Protein AF-A0A6V8Q083-F1 (afdb_monomer_lite)

Secondary structure (DSSP, 8-state):
----SHHHHHHHHHHHHHHHHHS----TT-TTGGG-HHHHHHHHHT---S--TTS------PPPB--SSSEEE-GGG-----HHHHHTTTSEEEES-GGG-EEEEGGG--GGGTT-----HHHHH-SSSSEEE-

Organism: NCBI:txid2754717

InterPro domains:
  IPR017896 4Fe-4S ferredoxin-type, iron-sulphur binding domain [PF12838] (77-130)
  IPR017896 4Fe-4S ferredoxin-type, iron-sulphur binding domain [PS51379] (69-97)
  IPR017896 4Fe-4S ferredoxin-type, iron-sulphur binding domain [PS51379] (107-134)
  IPR017900 4Fe-4S ferredoxin, iron-sulphur binding, conserved site [PS00198] (116-127)

Sequence (134 aa):
VITKSDKVSQLESTSFELMLSDHEIDCHNYPVFKKCQLLKIAAYMKVKVKYPDRFKRVEKNLLVDLSHLRVGYNPNKCIKCGKCVFACRGLLSFVNYGLDTGISTFNHTPLSELGCDACLECSKVCPVGAFFER

Structure (mmCIF, N/CA/C/O backbone):
data_AF-A0A6V8Q083-F1
#
_entry.id   AF-A0A6V8Q083-F1
#
loop_
_atom_site.group_PDB
_atom_site.id
_atom_site.type_symbol
_atom_site.label_atom_id
_atom_site.label_alt_id
_atom_site.l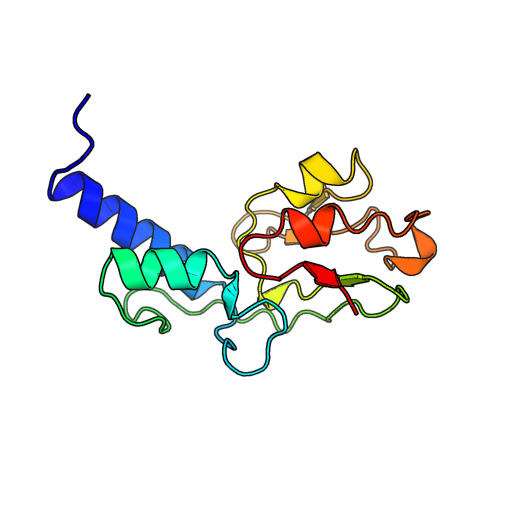abel_comp_id
_atom_site.label_asym_id
_atom_site.label_entity_id
_atom_site.label_seq_id
_atom_site.pdbx_PDB_ins_code
_atom_site.Cartn_x
_atom_site.Cartn_y
_atom_site.Cartn_z
_atom_site.occupancy
_atom_site.B_iso_or_equiv
_atom_site.auth_seq_id
_atom_site.auth_comp_id
_atom_site.auth_asym_id
_atom_site.auth_atom_id
_atom_site.pdbx_PDB_model_num
ATOM 1 N N . VAL A 1 1 ? -25.773 -14.728 9.511 1.00 86.50 1 VAL A N 1
ATOM 2 C CA . VAL A 1 1 ? -24.452 -14.054 9.464 1.00 86.50 1 VAL A CA 1
ATOM 3 C C . VAL A 1 1 ? -24.579 -12.725 10.193 1.00 86.50 1 VAL A C 1
ATOM 5 O O . VAL A 1 1 ? -25.453 -11.954 9.825 1.00 86.50 1 VAL A O 1
ATOM 8 N N . ILE A 1 2 ? -23.787 -12.480 11.243 1.00 91.38 2 ILE A N 1
ATOM 9 C CA . ILE A 1 2 ? -23.794 -11.206 11.987 1.00 91.38 2 ILE A CA 1
ATOM 10 C C . ILE A 1 2 ? -22.595 -10.386 11.516 1.00 91.38 2 ILE A C 1
ATOM 12 O O . ILE A 1 2 ? -21.460 -10.820 11.674 1.00 91.38 2 ILE A O 1
ATOM 16 N N . THR A 1 3 ? -22.848 -9.212 10.940 1.00 89.81 3 THR A N 1
ATOM 17 C CA . THR A 1 3 ? -21.809 -8.312 10.403 1.00 89.81 3 THR A CA 1
ATOM 18 C C . THR A 1 3 ? -21.653 -7.025 11.213 1.00 89.81 3 THR A C 1
ATOM 20 O O . THR A 1 3 ? -20.764 -6.231 10.932 1.00 89.81 3 THR A O 1
ATOM 23 N N . LYS A 1 4 ? -22.506 -6.809 12.223 1.00 91.69 4 LYS A N 1
ATOM 24 C CA . LYS A 1 4 ? -22.467 -5.653 13.125 1.00 91.69 4 LYS A CA 1
ATOM 25 C C . LYS A 1 4 ? -22.649 -6.127 14.564 1.00 91.69 4 LYS A C 1
ATOM 27 O O . LYS A 1 4 ? -23.723 -6.592 14.930 1.00 91.69 4 LYS A O 1
ATOM 32 N N . SER A 1 5 ? -21.581 -6.064 15.349 1.00 95.88 5 SER A N 1
ATOM 33 C CA . SER A 1 5 ? -21.571 -6.285 16.799 1.00 95.88 5 SER A CA 1
ATOM 34 C C . SER A 1 5 ? -20.300 -5.674 17.385 1.00 95.88 5 SER A C 1
ATOM 36 O O . SER A 1 5 ? -19.329 -5.487 16.650 1.00 95.88 5 SER A O 1
ATOM 38 N N . ASP A 1 6 ? -20.264 -5.432 18.695 1.00 95.19 6 ASP A N 1
ATOM 39 C CA . ASP A 1 6 ? -19.091 -4.843 19.359 1.00 95.19 6 ASP A CA 1
ATOM 40 C C . ASP A 1 6 ? -17.815 -5.662 19.126 1.00 95.19 6 ASP A C 1
ATOM 42 O O . ASP A 1 6 ? -16.745 -5.111 18.874 1.00 95.19 6 ASP A O 1
ATOM 46 N N . LYS A 1 7 ? -17.942 -6.996 19.105 1.00 94.94 7 LYS A N 1
ATOM 47 C CA . LYS A 1 7 ? -16.832 -7.906 18.790 1.00 94.94 7 LYS A CA 1
ATOM 48 C C . LYS A 1 7 ? -16.297 -7.685 17.374 1.00 94.94 7 LYS A C 1
ATOM 50 O O . LYS A 1 7 ? -15.085 -7.661 17.181 1.00 94.94 7 LYS A O 1
ATOM 55 N N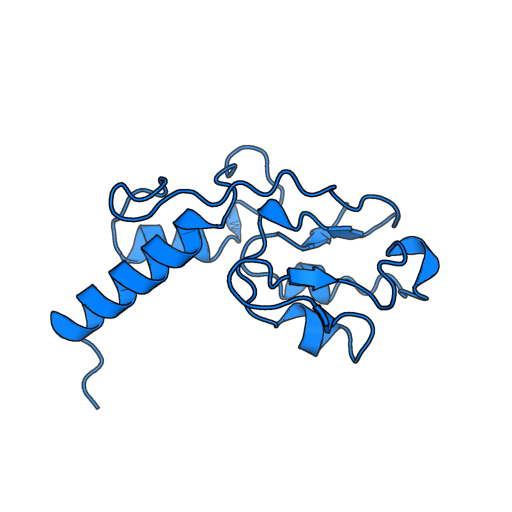 . VAL A 1 8 ? -17.182 -7.513 16.388 1.00 94.94 8 VAL A N 1
ATOM 56 C CA . VAL A 1 8 ? -16.782 -7.254 14.994 1.00 94.94 8 VAL A CA 1
ATOM 57 C C . VAL A 1 8 ? -16.083 -5.901 14.892 1.00 94.94 8 VAL A C 1
ATOM 59 O O . VAL A 1 8 ? -14.984 -5.827 14.352 1.00 94.94 8 VAL A O 1
ATOM 62 N N . SER A 1 9 ? -16.646 -4.854 15.495 1.00 93.25 9 SER A N 1
ATOM 63 C CA . SER A 1 9 ? -16.042 -3.518 15.473 1.00 93.25 9 SER A CA 1
ATOM 64 C C . SER A 1 9 ? -14.680 -3.467 16.176 1.00 93.25 9 SER A C 1
ATOM 66 O O . SER A 1 9 ? -13.777 -2.756 15.727 1.00 93.25 9 SER A O 1
ATOM 68 N N . GLN A 1 10 ? -14.482 -4.249 17.241 1.00 93.00 10 GLN A N 1
ATOM 69 C CA . GLN A 1 10 ? -13.188 -4.361 17.916 1.00 93.00 10 GLN A CA 1
ATOM 70 C C . GLN A 1 10 ? -12.134 -5.069 17.050 1.00 93.00 10 GLN A C 1
ATOM 72 O O . GLN A 1 10 ? -10.970 -4.653 17.030 1.00 93.00 10 GLN A O 1
ATOM 77 N N . LEU A 1 11 ? -12.529 -6.110 16.309 1.00 94.81 11 LEU A N 1
ATOM 78 C CA . LEU A 1 11 ? -11.657 -6.805 15.357 1.00 94.81 11 LEU A CA 1
ATOM 79 C C . LEU A 1 11 ? -11.261 -5.898 14.185 1.00 94.81 11 LEU A C 1
ATOM 81 O O . LEU A 1 11 ? -10.082 -5.840 13.829 1.00 94.81 11 LEU A O 1
ATOM 85 N N . GLU A 1 12 ? -12.219 -5.155 13.626 1.00 94.38 12 GLU A N 1
ATOM 86 C CA . GLU A 1 12 ? -11.973 -4.173 12.562 1.00 94.38 12 GLU A CA 1
ATOM 87 C C . GLU A 1 12 ? -11.004 -3.085 13.033 1.00 94.38 12 GLU A C 1
ATOM 89 O O . GLU A 1 12 ? -10.011 -2.806 12.361 1.00 94.38 12 GLU A O 1
ATOM 94 N N . SER A 1 13 ? -11.238 -2.532 14.228 1.00 93.19 13 SER A N 1
ATOM 95 C CA . SER A 1 13 ? -10.386 -1.489 14.812 1.00 93.19 13 SER A CA 1
ATOM 96 C C . SER A 1 13 ? -8.969 -1.984 15.063 1.00 93.19 13 SER A C 1
ATOM 98 O O . SER A 1 13 ? -8.009 -1.318 14.691 1.00 93.19 13 SER A O 1
ATOM 100 N N . THR A 1 14 ? -8.821 -3.187 15.619 1.00 94.75 14 THR A N 1
ATOM 101 C CA . THR A 1 14 ? -7.499 -3.777 15.873 1.00 94.75 14 THR A CA 1
ATOM 102 C C . THR A 1 14 ? -6.750 -4.045 14.566 1.00 94.75 14 THR A C 1
ATOM 104 O O . THR A 1 14 ? -5.561 -3.755 14.464 1.00 94.75 14 THR A O 1
ATOM 107 N N . SER A 1 15 ? -7.443 -4.543 13.538 1.00 94.38 15 SER A N 1
ATOM 108 C CA . SER A 1 15 ? -6.849 -4.769 12.214 1.00 94.38 15 SER A CA 1
ATOM 109 C C . SER A 1 15 ? -6.393 -3.460 11.569 1.00 94.38 15 SER A C 1
ATOM 111 O O . SER A 1 15 ? -5.304 -3.391 11.002 1.00 94.38 15 SER A O 1
ATOM 113 N N . PHE A 1 16 ? -7.203 -2.407 11.688 1.00 94.81 16 PHE A N 1
ATOM 114 C CA . PHE A 1 16 ? -6.883 -1.079 11.179 1.00 94.81 16 PHE A CA 1
ATOM 115 C C . PHE A 1 16 ? -5.676 -0.459 11.898 1.00 94.81 16 PHE A C 1
ATOM 117 O O . PHE A 1 16 ? -4.768 0.054 11.247 1.00 94.81 16 PHE A O 1
ATOM 124 N N . GLU A 1 17 ? -5.614 -0.565 13.227 1.00 94.31 17 GLU A N 1
ATOM 125 C CA . GLU A 1 17 ? -4.462 -0.120 14.018 1.00 94.31 17 GLU A CA 1
ATOM 126 C C . GLU A 1 17 ? -3.177 -0.857 13.611 1.00 94.31 17 GLU A C 1
ATOM 128 O O . GLU A 1 17 ? -2.149 -0.219 13.387 1.00 94.31 17 GLU A O 1
ATOM 133 N N . LEU A 1 18 ? -3.230 -2.181 13.433 1.00 92.88 18 LEU A N 1
ATOM 134 C CA . LEU A 1 18 ? -2.078 -2.961 12.971 1.00 92.88 18 LEU A CA 1
ATOM 135 C C . LEU A 1 18 ? -1.584 -2.495 11.594 1.00 92.88 18 LEU A C 1
ATOM 137 O O . LEU A 1 18 ? -0.380 -2.322 11.411 1.00 92.88 18 LEU A O 1
ATOM 141 N N . MET A 1 19 ? -2.491 -2.217 10.651 1.00 93.06 19 MET A N 1
ATOM 142 C CA . MET A 1 19 ? -2.113 -1.651 9.349 1.00 93.06 19 MET A CA 1
ATOM 143 C C . MET A 1 19 ? -1.408 -0.299 9.501 1.00 93.06 19 MET A C 1
ATOM 145 O O . MET A 1 19 ? -0.393 -0.070 8.850 1.00 93.06 19 MET A O 1
ATOM 149 N N . LEU A 1 20 ? -1.904 0.583 10.375 1.00 92.75 20 LEU A N 1
ATOM 150 C CA . LEU A 1 20 ? -1.291 1.892 10.622 1.00 92.75 20 LEU A CA 1
ATOM 151 C C . LEU A 1 20 ? 0.049 1.815 11.359 1.00 92.75 20 LEU A C 1
ATOM 153 O O . LEU A 1 20 ? 0.844 2.740 11.245 1.00 92.75 20 LEU A O 1
ATOM 157 N N . SER A 1 21 ? 0.323 0.737 12.095 1.00 93.00 21 SER A N 1
ATOM 158 C CA . SER A 1 21 ? 1.605 0.570 12.793 1.00 93.00 21 SER A CA 1
ATOM 159 C C . SER A 1 21 ? 2.794 0.339 11.845 1.00 93.00 21 SER A C 1
ATOM 161 O O . SER A 1 21 ? 3.918 0.704 12.186 1.00 93.00 21 SER A O 1
ATOM 163 N N . ASP A 1 22 ? 2.538 -0.219 10.656 1.00 91.50 22 ASP A N 1
ATOM 164 C CA . ASP A 1 22 ? 3.540 -0.543 9.623 1.00 91.50 22 ASP A CA 1
ATOM 165 C C . ASP A 1 22 ? 3.463 0.390 8.395 1.00 91.50 22 ASP A C 1
ATOM 167 O O . ASP A 1 22 ? 4.365 0.400 7.564 1.00 91.50 22 ASP A O 1
ATOM 171 N N .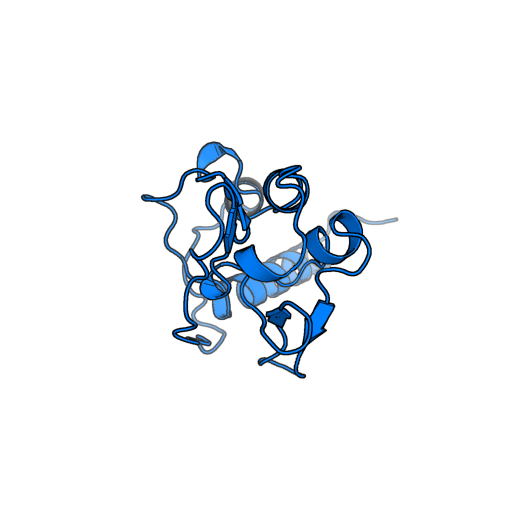 HIS A 1 23 ? 2.385 1.171 8.257 1.00 91.69 23 HIS A N 1
ATOM 172 C CA . HIS A 1 23 ? 2.149 2.066 7.122 1.00 91.69 23 HIS A CA 1
ATOM 173 C C . HIS A 1 23 ? 2.650 3.485 7.404 1.00 91.69 23 HIS A C 1
ATOM 175 O O . HIS A 1 23 ? 2.250 4.113 8.381 1.00 91.69 23 HIS A O 1
ATOM 181 N N . GLU A 1 24 ? 3.456 4.039 6.501 1.00 91.12 24 GLU A N 1
ATOM 182 C CA . GLU A 1 24 ? 3.875 5.437 6.556 1.00 91.12 24 GLU A CA 1
ATOM 183 C C . GLU A 1 24 ? 2.688 6.389 6.340 1.00 91.12 24 GLU A C 1
ATOM 185 O O . GLU A 1 24 ? 2.143 6.527 5.241 1.00 91.12 24 GLU A O 1
ATOM 190 N N . ILE A 1 25 ? 2.312 7.099 7.404 1.00 88.56 25 ILE A N 1
ATOM 191 C CA . ILE A 1 25 ? 1.229 8.084 7.393 1.00 88.56 25 ILE A CA 1
ATOM 192 C C . ILE A 1 25 ? 1.750 9.422 6.853 1.00 88.56 25 ILE A C 1
ATOM 194 O O . ILE A 1 25 ? 2.049 10.347 7.602 1.00 88.56 25 ILE A O 1
ATOM 198 N N . ASP A 1 26 ? 1.821 9.530 5.529 1.00 83.81 26 ASP A N 1
ATOM 199 C CA . ASP A 1 26 ? 1.990 10.798 4.813 1.00 83.81 26 ASP A CA 1
ATOM 200 C C . ASP A 1 26 ? 0.898 10.922 3.742 1.00 83.81 26 ASP A C 1
ATOM 202 O O . ASP A 1 26 ? 1.030 10.468 2.601 1.00 83.81 26 ASP A O 1
ATOM 206 N N . CYS A 1 27 ? -0.254 11.453 4.149 1.00 75.19 27 CYS A N 1
ATOM 207 C CA . CYS A 1 27 ? -1.436 11.516 3.293 1.00 75.19 27 CYS A CA 1
ATOM 208 C C . CYS A 1 27 ? -1.514 12.808 2.463 1.00 75.19 27 CYS A C 1
ATOM 210 O O . CYS A 1 27 ? -2.096 12.787 1.383 1.00 75.19 27 CYS A O 1
ATOM 212 N N . HIS A 1 28 ? -0.947 13.921 2.939 1.00 67.50 28 HIS A N 1
ATOM 213 C CA . HIS A 1 28 ? -1.193 15.250 2.359 1.00 67.50 28 HIS A CA 1
ATOM 214 C C . HIS A 1 28 ? -0.480 15.481 1.021 1.00 67.50 28 HIS A C 1
ATOM 216 O O . HIS A 1 28 ? -0.997 16.212 0.182 1.00 67.50 28 HIS A O 1
ATOM 222 N N . ASN A 1 29 ? 0.653 14.820 0.783 1.00 64.56 29 ASN A N 1
ATOM 223 C CA . ASN A 1 29 ? 1.494 15.070 -0.391 1.00 64.56 29 ASN A CA 1
ATOM 224 C C . ASN A 1 29 ? 1.303 14.050 -1.521 1.00 64.56 29 ASN A C 1
ATOM 226 O O . ASN A 1 29 ? 2.166 13.926 -2.389 1.00 64.56 29 ASN A O 1
ATOM 230 N N . TYR A 1 30 ? 0.213 13.270 -1.505 1.00 66.56 30 TYR A N 1
ATOM 231 C CA . TYR A 1 30 ? 0.153 12.051 -2.307 1.00 66.56 30 TYR A CA 1
ATOM 232 C C . TYR A 1 30 ? -0.886 12.061 -3.441 1.00 66.56 30 TYR A C 1
ATOM 234 O O . TYR A 1 30 ? -2.057 12.365 -3.185 1.00 66.56 30 TYR A O 1
ATOM 242 N N . PRO A 1 31 ? -0.524 11.616 -4.669 1.00 63.34 31 PRO A N 1
ATOM 243 C CA . PRO A 1 31 ? -1.428 11.601 -5.829 1.00 63.34 31 PRO A CA 1
ATOM 244 C C . PRO A 1 31 ? -2.742 10.845 -5.583 1.00 63.34 31 PRO A C 1
ATOM 246 O O . PRO A 1 31 ? -3.782 11.142 -6.170 1.00 63.34 31 PRO A O 1
ATOM 249 N N . VAL A 1 32 ? -2.705 9.860 -4.681 1.00 69.31 32 VAL A N 1
ATOM 250 C CA . VAL A 1 32 ? -3.809 8.928 -4.414 1.00 69.31 32 VAL A CA 1
ATOM 251 C C . VAL A 1 32 ? -4.667 9.359 -3.214 1.00 69.31 32 VAL A C 1
ATOM 253 O O . VAL A 1 32 ? -5.598 8.643 -2.853 1.00 69.31 32 VAL A O 1
ATOM 256 N N . PHE A 1 33 ? -4.441 10.540 -2.617 1.00 74.00 33 PHE A N 1
ATOM 257 C CA . PHE A 1 33 ? -5.150 10.997 -1.407 1.00 74.00 33 PHE A CA 1
ATOM 258 C C . PHE A 1 33 ? -6.676 10.822 -1.496 1.00 74.00 33 PHE A C 1
ATOM 260 O O . PHE A 1 33 ? -7.282 10.158 -0.658 1.00 74.00 33 PHE A O 1
ATOM 267 N N . LYS A 1 34 ? -7.305 11.303 -2.578 1.00 73.69 34 LYS A N 1
ATOM 268 C CA . LYS A 1 34 ? -8.769 11.212 -2.764 1.00 73.69 34 LYS A CA 1
ATOM 269 C C . LYS A 1 34 ? -9.286 9.780 -2.977 1.00 73.69 34 LYS A C 1
ATOM 271 O O . LYS A 1 34 ? -10.471 9.513 -2.781 1.00 73.69 34 LYS A O 1
ATOM 276 N N . LYS A 1 35 ? -8.426 8.855 -3.412 1.00 84.31 35 LYS A N 1
ATOM 277 C CA . LYS A 1 35 ? -8.785 7.459 -3.715 1.00 84.31 35 LYS A CA 1
ATOM 278 C C . LYS A 1 35 ? -8.361 6.478 -2.618 1.00 84.31 35 LYS A C 1
ATOM 280 O O . LYS A 1 35 ? -8.788 5.326 -2.675 1.00 84.31 35 LYS A O 1
ATOM 285 N N . CYS A 1 36 ? -7.599 6.930 -1.618 1.00 90.56 36 CYS A N 1
ATOM 286 C CA . CYS A 1 36 ? -7.066 6.088 -0.556 1.00 90.56 36 CYS A CA 1
ATOM 287 C C . CYS A 1 36 ? -8.188 5.413 0.246 1.00 90.56 36 CYS A C 1
ATOM 289 O O . CYS A 1 36 ? -8.992 6.061 0.917 1.00 90.56 36 CYS A O 1
ATOM 291 N N . GLN A 1 37 ? -8.235 4.084 0.185 1.00 92.19 37 GLN A N 1
ATOM 292 C CA . GLN A 1 37 ? -9.230 3.276 0.885 1.00 92.19 37 GLN A CA 1
ATOM 293 C C . GLN A 1 37 ? -8.998 3.275 2.395 1.00 92.19 37 GLN A C 1
ATOM 295 O O . GLN A 1 37 ? -9.962 3.204 3.146 1.00 92.19 37 GLN A O 1
ATOM 300 N N . LEU A 1 38 ? -7.751 3.433 2.849 1.00 92.56 38 LEU A N 1
ATOM 301 C CA . LEU A 1 38 ? -7.444 3.515 4.277 1.00 92.56 38 LEU A CA 1
ATOM 302 C C . LEU A 1 38 ? -8.066 4.771 4.908 1.00 92.56 38 LEU A C 1
ATOM 304 O O . LEU A 1 38 ? -8.652 4.689 5.983 1.00 92.56 38 LEU A O 1
ATOM 308 N N . LEU A 1 39 ? -8.045 5.903 4.193 1.00 92.00 39 LEU A N 1
ATOM 309 C CA . LEU A 1 39 ? -8.737 7.126 4.616 1.00 92.00 39 LEU A CA 1
ATOM 310 C C . LEU A 1 39 ? -10.261 6.952 4.626 1.00 92.00 39 LEU A C 1
ATOM 312 O O . LEU A 1 39 ? -10.931 7.431 5.537 1.00 92.00 39 LEU A O 1
ATOM 316 N N . LYS A 1 40 ? -10.818 6.242 3.636 1.00 93.06 40 LYS A N 1
ATOM 317 C CA . LYS A 1 40 ? -12.259 5.944 3.582 1.00 93.06 40 LYS A CA 1
ATOM 318 C C . LYS A 1 40 ? -12.700 5.049 4.738 1.00 93.06 40 LYS A C 1
ATOM 320 O O . LYS A 1 40 ? -13.742 5.310 5.331 1.00 93.06 40 LYS A O 1
ATOM 325 N N . ILE A 1 41 ? -11.904 4.034 5.076 1.00 93.62 41 ILE A N 1
ATOM 326 C CA . ILE A 1 41 ? -12.143 3.159 6.231 1.00 93.62 41 ILE A CA 1
ATOM 327 C C . ILE A 1 41 ? -12.082 3.978 7.523 1.00 93.62 41 ILE A C 1
ATOM 329 O O . ILE A 1 41 ? -13.001 3.895 8.333 1.00 93.62 41 ILE A O 1
ATOM 333 N N . ALA A 1 42 ? -11.073 4.839 7.678 1.00 93.06 42 ALA A N 1
ATOM 334 C CA . ALA A 1 42 ? -10.962 5.719 8.838 1.00 93.06 42 ALA A CA 1
ATOM 335 C C . ALA A 1 42 ? -12.192 6.628 9.001 1.00 93.06 42 ALA A C 1
ATOM 337 O O . ALA A 1 42 ? -12.753 6.736 10.091 1.00 93.06 42 ALA A O 1
ATOM 338 N N . ALA A 1 43 ? -12.652 7.230 7.899 1.00 92.81 43 ALA A N 1
ATOM 339 C CA . ALA A 1 43 ? -13.848 8.065 7.878 1.00 92.81 43 ALA A CA 1
ATOM 340 C C . ALA A 1 43 ? -15.117 7.269 8.226 1.00 92.81 43 ALA A C 1
ATOM 342 O O . ALA A 1 43 ? -15.932 7.737 9.020 1.00 92.81 43 ALA A O 1
ATOM 343 N N . TYR A 1 44 ? -15.263 6.055 7.686 1.00 92.19 44 TYR A N 1
ATOM 344 C CA . TYR A 1 44 ? -16.378 5.155 7.993 1.00 92.19 44 TYR A CA 1
ATOM 345 C C . TYR A 1 44 ? -16.417 4.771 9.480 1.00 92.19 44 TYR A C 1
ATOM 347 O O . TYR A 1 44 ? -17.473 4.824 10.107 1.00 92.19 44 TYR A O 1
ATOM 355 N N . MET A 1 45 ? -15.258 4.458 10.060 1.00 92.25 45 MET A N 1
ATOM 356 C CA . MET A 1 45 ? -15.104 4.116 11.477 1.00 92.25 45 MET A CA 1
ATOM 357 C C . MET A 1 45 ? -15.116 5.342 12.406 1.00 92.25 45 MET A C 1
ATOM 359 O O . MET A 1 45 ? -15.130 5.180 13.624 1.00 92.25 45 MET A O 1
ATOM 363 N N . LYS A 1 46 ? -15.112 6.564 11.853 1.00 92.88 46 LYS A N 1
ATOM 364 C CA . LYS A 1 46 ? -14.993 7.837 12.588 1.00 92.88 46 LYS A CA 1
ATOM 365 C C . LYS A 1 46 ? -13.733 7.918 13.463 1.00 92.88 46 LYS A C 1
ATOM 367 O O . LYS A 1 46 ? -13.752 8.512 14.540 1.00 92.88 46 LYS A O 1
ATOM 372 N N . VAL A 1 47 ? -12.627 7.348 12.987 1.00 91.25 47 VAL A N 1
ATOM 373 C CA . VAL A 1 47 ? -11.323 7.375 13.666 1.00 91.25 47 VAL A CA 1
ATOM 374 C C . VAL A 1 47 ? -10.348 8.300 12.947 1.00 91.25 47 VAL A C 1
ATOM 376 O O . VAL A 1 47 ? -10.413 8.495 11.733 1.00 91.25 47 VAL A O 1
ATOM 379 N N . LYS A 1 48 ? -9.413 8.882 13.702 1.00 88.44 48 LYS A N 1
ATOM 380 C CA . LYS A 1 48 ? -8.314 9.664 13.125 1.00 88.44 48 LYS A CA 1
ATOM 381 C C . LYS A 1 48 ? -7.242 8.721 12.585 1.00 88.44 48 LYS A C 1
ATOM 383 O O . LYS A 1 48 ? -6.900 7.737 13.234 1.00 88.44 48 LYS A O 1
ATOM 388 N N . VAL A 1 49 ? -6.669 9.064 11.435 1.00 89.75 49 VAL A N 1
ATOM 389 C CA . VAL A 1 49 ? -5.509 8.358 10.882 1.00 89.75 49 VAL A CA 1
ATOM 390 C C . VAL A 1 49 ? -4.261 8.857 11.598 1.00 89.75 49 VAL A C 1
ATOM 392 O O . VAL A 1 49 ? -3.752 9.935 11.300 1.00 89.75 49 VAL A O 1
ATOM 395 N N . LYS A 1 50 ? -3.818 8.095 12.596 1.00 90.88 50 LYS A N 1
ATOM 396 C CA . LYS A 1 50 ? -2.603 8.339 13.377 1.00 90.88 50 LYS A CA 1
ATOM 397 C C . LYS A 1 50 ? -1.964 7.006 13.752 1.00 90.88 50 LYS A C 1
ATOM 399 O O . LYS A 1 50 ? -2.651 5.986 13.765 1.00 90.88 50 LYS A O 1
ATOM 404 N N . TYR A 1 51 ? -0.682 7.021 14.099 1.00 91.25 51 TYR A N 1
ATOM 405 C CA . TYR A 1 51 ? -0.047 5.829 14.653 1.00 91.25 51 TYR A CA 1
ATOM 406 C C . TYR A 1 51 ? -0.770 5.406 15.944 1.00 91.25 51 TYR A C 1
ATOM 408 O O . TYR A 1 51 ? -1.115 6.274 16.756 1.00 91.25 51 TYR A O 1
ATOM 416 N N . PRO A 1 52 ? -1.064 4.107 16.116 1.00 89.50 52 PRO A N 1
ATOM 417 C CA . PRO A 1 52 ? -1.740 3.618 17.307 1.00 89.50 52 PRO A CA 1
ATOM 418 C C . PRO A 1 52 ? -0.793 3.623 18.508 1.00 89.50 52 PRO A C 1
ATOM 420 O O . PRO A 1 52 ? 0.351 3.196 18.409 1.00 89.50 52 PRO A O 1
ATOM 423 N N . ASP A 1 53 ? -1.303 4.012 19.674 1.00 88.62 53 ASP A N 1
ATOM 424 C CA . ASP A 1 53 ? -0.529 4.000 20.923 1.00 88.62 53 ASP A CA 1
ATOM 425 C C . ASP A 1 53 ? -0.309 2.560 21.449 1.00 88.62 53 ASP A C 1
ATOM 427 O O . ASP A 1 53 ? 0.604 2.289 22.225 1.00 88.62 53 ASP A O 1
ATOM 431 N N . ARG A 1 54 ? -1.150 1.614 21.004 1.00 90.25 54 ARG A N 1
ATOM 432 C CA . ARG A 1 54 ? -1.161 0.204 21.435 1.00 90.25 54 ARG A CA 1
ATOM 433 C C . ARG A 1 54 ? -0.091 -0.667 20.776 1.00 90.25 54 ARG A C 1
ATOM 435 O O . ARG A 1 54 ? 0.215 -1.733 21.304 1.00 90.25 54 ARG A O 1
ATOM 442 N N . PHE A 1 55 ? 0.438 -0.258 19.623 1.00 89.44 55 PHE A N 1
ATOM 443 C CA . PHE A 1 55 ? 1.387 -1.053 18.844 1.00 89.44 55 PHE A CA 1
ATOM 444 C C . PHE A 1 55 ? 2.652 -0.253 18.570 1.00 89.44 55 PHE A C 1
ATOM 446 O O . PHE A 1 55 ? 2.600 0.934 18.259 1.00 89.44 55 PHE A O 1
ATOM 453 N N . LYS A 1 56 ? 3.806 -0.920 18.652 1.00 88.00 56 LYS A N 1
ATOM 454 C CA . LYS A 1 56 ? 5.079 -0.300 18.294 1.00 88.00 56 LYS A CA 1
ATOM 455 C C . LYS A 1 56 ? 5.085 0.010 16.798 1.00 88.00 56 LYS A C 1
ATOM 457 O O . LYS A 1 56 ? 4.792 -0.865 15.986 1.00 88.00 56 LYS A O 1
ATOM 462 N N . ARG A 1 57 ? 5.465 1.239 16.446 1.00 87.25 57 ARG A N 1
ATOM 463 C CA . ARG A 1 57 ? 5.672 1.637 15.054 1.00 87.25 57 ARG A CA 1
ATOM 464 C C . ARG A 1 57 ? 6.819 0.832 14.443 1.00 87.25 57 ARG A C 1
ATOM 466 O O . ARG A 1 57 ? 7.889 0.712 15.043 1.00 87.25 57 ARG A O 1
ATOM 473 N N . VAL A 1 58 ? 6.588 0.310 13.245 1.00 83.69 58 VAL A N 1
ATOM 474 C CA . VAL A 1 58 ? 7.590 -0.391 12.445 1.00 83.69 58 VAL A CA 1
ATOM 475 C C . VAL A 1 58 ? 8.021 0.552 11.325 1.00 83.69 58 VAL A C 1
ATOM 477 O O . VAL A 1 58 ? 7.404 0.618 10.269 1.00 83.69 58 VAL A O 1
ATOM 480 N N . GLU A 1 59 ? 9.058 1.348 11.575 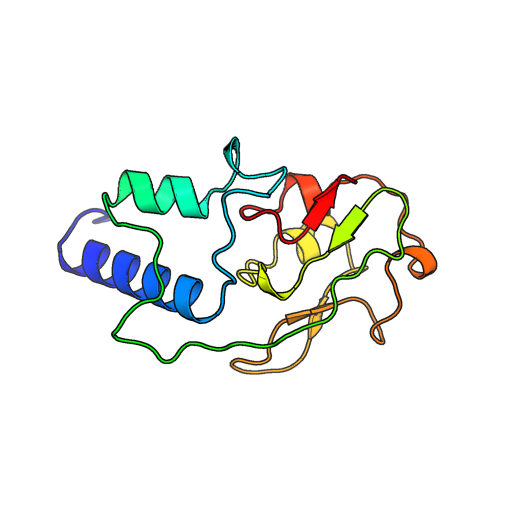1.00 77.50 59 GLU A N 1
ATOM 481 C CA . GLU A 1 59 ? 9.663 2.194 10.542 1.00 77.50 59 GLU A CA 1
ATOM 482 C C . GLU A 1 59 ? 10.707 1.392 9.775 1.00 77.50 59 GLU A C 1
ATOM 484 O O . GLU A 1 59 ? 11.645 0.871 10.377 1.00 77.50 59 GLU A O 1
ATOM 489 N N . LYS A 1 60 ? 10.551 1.290 8.452 1.00 77.38 60 LYS A N 1
ATOM 490 C CA . LYS A 1 60 ? 11.455 0.481 7.624 1.00 77.38 60 LYS A CA 1
ATOM 491 C C . LYS A 1 60 ? 12.385 1.272 6.710 1.00 77.38 60 LYS A C 1
ATOM 493 O O . LYS A 1 60 ? 13.269 0.654 6.135 1.00 77.38 60 LYS A O 1
ATOM 498 N N . ASN A 1 61 ? 12.232 2.598 6.603 1.00 85.75 61 ASN A N 1
ATOM 499 C CA . ASN A 1 61 ? 13.072 3.488 5.779 1.00 85.75 61 ASN A CA 1
ATOM 500 C C . ASN A 1 61 ? 13.499 2.850 4.445 1.00 85.75 61 ASN A C 1
ATOM 502 O O . ASN A 1 61 ? 14.665 2.889 4.053 1.00 85.75 61 ASN A O 1
ATOM 506 N N . LEU A 1 62 ? 12.544 2.198 3.778 1.00 90.62 62 LEU A N 1
ATOM 507 C CA . LEU A 1 62 ? 12.806 1.436 2.568 1.00 90.62 62 LEU A CA 1
ATOM 508 C C . LEU A 1 62 ? 12.943 2.394 1.390 1.00 90.62 62 LEU A C 1
ATOM 510 O O . LEU A 1 62 ? 12.233 3.401 1.310 1.00 90.62 62 LEU A O 1
ATOM 514 N N . LEU A 1 63 ? 13.823 2.048 0.455 1.00 91.75 63 LEU A N 1
ATOM 515 C CA . LEU A 1 63 ? 14.022 2.831 -0.758 1.00 91.75 63 LEU A CA 1
ATOM 516 C C . LEU A 1 63 ? 12.749 2.834 -1.613 1.00 91.75 63 LEU A C 1
ATOM 518 O O . LEU A 1 63 ? 12.124 1.796 -1.838 1.00 91.75 63 LEU A O 1
ATOM 522 N N . VAL A 1 64 ? 12.378 4.021 -2.088 1.00 93.06 64 VAL A N 1
ATOM 523 C CA . VAL A 1 64 ? 11.299 4.201 -3.062 1.00 93.06 64 VAL A CA 1
ATOM 524 C C . VAL A 1 64 ? 11.850 3.877 -4.445 1.00 93.06 64 VAL A C 1
ATOM 526 O O . VAL A 1 64 ? 12.827 4.486 -4.879 1.00 93.06 64 VAL A O 1
ATOM 529 N N . ASP A 1 65 ? 11.213 2.945 -5.151 1.00 93.12 65 ASP A N 1
ATOM 530 C CA . ASP A 1 65 ? 11.578 2.632 -6.528 1.00 93.12 65 ASP A CA 1
ATOM 531 C C . ASP A 1 65 ? 10.931 3.649 -7.479 1.00 93.12 65 ASP A C 1
ATOM 533 O O . ASP A 1 65 ? 9.708 3.711 -7.644 1.00 93.12 65 ASP A O 1
ATOM 537 N N . LEU A 1 66 ? 11.792 4.464 -8.086 1.00 93.81 66 LEU A N 1
ATOM 538 C CA . LEU A 1 66 ? 11.483 5.455 -9.113 1.00 93.81 66 LEU A CA 1
ATOM 539 C C . LEU A 1 66 ? 12.270 5.168 -10.406 1.00 93.81 66 LEU A C 1
ATOM 541 O O . LEU A 1 66 ? 12.523 6.079 -11.195 1.00 93.81 66 LEU A O 1
ATOM 545 N N . SER A 1 67 ? 12.696 3.925 -10.620 1.00 93.19 67 SER A N 1
ATOM 546 C CA . SER A 1 67 ? 13.451 3.523 -11.811 1.00 93.19 67 SER A CA 1
ATOM 547 C C . SER A 1 67 ? 12.594 3.564 -13.079 1.00 93.19 67 SER A C 1
ATOM 549 O O . SER A 1 67 ? 13.042 4.006 -14.134 1.00 93.19 67 SER A O 1
ATOM 551 N N . HIS A 1 68 ? 11.329 3.154 -12.978 1.00 92.75 68 HIS A N 1
ATOM 552 C CA . HIS A 1 68 ? 10.415 3.107 -14.111 1.00 92.75 68 HIS A CA 1
ATOM 553 C C . HIS A 1 68 ? 9.813 4.492 -14.413 1.00 92.75 68 HIS A C 1
ATOM 555 O O . HIS A 1 68 ? 9.401 5.232 -13.513 1.00 92.75 68 HIS A O 1
ATOM 561 N N . LEU A 1 69 ? 9.713 4.833 -15.704 1.00 91.00 69 LEU A N 1
ATOM 562 C CA . LEU A 1 69 ? 9.272 6.158 -16.166 1.00 91.00 69 LEU A CA 1
ATOM 563 C C . LEU A 1 69 ? 7.837 6.495 -15.745 1.00 91.00 69 LEU A C 1
ATOM 565 O O . LEU A 1 69 ? 7.561 7.617 -15.345 1.00 91.00 69 LEU A O 1
ATOM 569 N N . ARG A 1 70 ? 6.931 5.515 -15.823 1.00 93.00 70 ARG A N 1
ATOM 570 C CA . ARG A 1 70 ? 5.489 5.715 -15.577 1.00 93.00 70 ARG A CA 1
ATOM 571 C C . ARG A 1 70 ? 4.967 5.212 -14.234 1.00 93.00 70 ARG A C 1
ATOM 573 O O . ARG A 1 70 ? 3.829 5.495 -13.879 1.00 93.00 70 ARG A O 1
ATOM 580 N N . VAL A 1 71 ? 5.744 4.397 -13.525 1.00 93.19 71 VAL A N 1
ATOM 581 C CA . VAL A 1 71 ? 5.278 3.684 -12.326 1.00 93.19 71 VAL A CA 1
ATOM 582 C C . VAL A 1 71 ? 6.279 3.935 -11.219 1.00 93.19 71 VAL A C 1
ATOM 584 O O . VAL A 1 71 ? 7.471 3.724 -11.413 1.00 93.19 71 VAL A O 1
ATOM 587 N N . GLY A 1 72 ? 5.790 4.389 -10.072 1.00 93.38 72 GLY A N 1
ATOM 588 C CA . GLY A 1 72 ? 6.563 4.467 -8.841 1.00 93.38 72 GLY A CA 1
ATOM 589 C C . GLY A 1 72 ? 6.066 3.446 -7.826 1.00 93.38 72 GLY A C 1
ATOM 590 O O . GLY A 1 72 ? 4.875 3.111 -7.800 1.00 93.38 72 GLY A O 1
ATOM 591 N N . TYR A 1 73 ? 6.971 2.973 -6.973 1.00 94.06 73 TYR A N 1
ATOM 592 C CA . TYR A 1 73 ? 6.638 2.097 -5.857 1.00 94.06 73 TYR A CA 1
ATOM 593 C C . TYR A 1 73 ? 7.259 2.602 -4.553 1.00 94.06 73 TYR A C 1
ATOM 595 O O . TYR A 1 73 ? 8.476 2.609 -4.389 1.00 94.06 73 TYR A O 1
ATOM 603 N N . ASN A 1 74 ? 6.409 3.009 -3.608 1.00 93.69 74 ASN A N 1
ATOM 604 C CA . ASN A 1 74 ? 6.803 3.294 -2.233 1.00 93.69 74 ASN A CA 1
ATOM 605 C C . ASN A 1 74 ? 6.393 2.118 -1.318 1.00 93.69 74 ASN A C 1
ATOM 607 O O . ASN A 1 74 ? 5.221 2.025 -0.927 1.00 93.69 74 ASN A O 1
ATOM 611 N N . PRO A 1 75 ? 7.336 1.237 -0.932 1.00 94.06 75 PRO A N 1
ATOM 612 C CA . PRO A 1 75 ? 7.052 0.110 -0.045 1.00 94.06 75 PRO A CA 1
ATOM 613 C C . PRO A 1 75 ? 6.637 0.535 1.371 1.00 94.06 75 PRO A C 1
ATOM 615 O O . PRO A 1 75 ? 5.871 -0.191 2.003 1.00 94.06 75 PRO A O 1
ATOM 618 N N . ASN A 1 76 ? 7.045 1.715 1.854 1.00 92.50 76 ASN A N 1
ATOM 619 C CA . ASN A 1 76 ? 6.678 2.212 3.189 1.00 92.50 76 ASN A CA 1
ATOM 620 C C . ASN A 1 76 ? 5.171 2.498 3.315 1.00 92.50 76 ASN A C 1
ATOM 622 O O . ASN A 1 76 ? 4.624 2.504 4.413 1.00 92.50 76 ASN A O 1
ATOM 626 N N . LYS A 1 77 ? 4.465 2.678 2.190 1.00 92.06 77 LYS A N 1
ATOM 627 C CA . LYS A 1 77 ? 3.004 2.853 2.152 1.00 92.06 77 LYS A CA 1
ATOM 628 C C . LYS A 1 77 ? 2.257 1.543 1.872 1.00 92.06 77 LYS A C 1
ATOM 630 O O . LYS A 1 77 ? 1.034 1.540 1.752 1.00 92.06 77 LYS A O 1
ATOM 635 N N . CYS A 1 78 ? 2.936 0.405 1.744 1.00 93.88 78 CYS A N 1
ATOM 636 C CA . CYS A 1 78 ? 2.297 -0.858 1.382 1.00 93.88 78 CYS A CA 1
ATOM 637 C C . CYS A 1 78 ? 1.583 -1.516 2.574 1.00 93.88 78 CYS A C 1
ATOM 639 O O . CYS A 1 78 ? 2.204 -1.843 3.574 1.00 93.88 78 CYS A O 1
ATOM 641 N N . ILE A 1 79 ? 0.286 -1.813 2.430 1.00 94.44 79 ILE A N 1
ATOM 642 C CA . ILE A 1 79 ? -0.483 -2.604 3.416 1.00 94.44 79 ILE A CA 1
ATOM 643 C C . ILE A 1 79 ? -0.468 -4.118 3.130 1.00 94.44 79 ILE A C 1
ATOM 645 O O . ILE A 1 79 ? -1.291 -4.859 3.657 1.00 94.44 79 ILE A O 1
ATOM 649 N N . LYS A 1 80 ? 0.404 -4.579 2.222 1.00 94.62 80 LYS A N 1
ATOM 650 C CA . LYS A 1 80 ? 0.630 -6.006 1.905 1.00 94.62 80 LYS A CA 1
ATOM 651 C C . LYS A 1 80 ? -0.627 -6.783 1.478 1.00 94.62 80 LYS A C 1
ATOM 653 O O . LYS A 1 80 ? -0.717 -7.989 1.659 1.00 94.62 80 LYS A O 1
ATOM 658 N N . CYS A 1 81 ? -1.591 -6.110 0.847 1.00 95.69 81 CYS A N 1
ATOM 659 C CA . CYS A 1 81 ? -2.860 -6.728 0.435 1.00 95.69 81 CYS A CA 1
ATOM 660 C C . CYS A 1 81 ? -2.767 -7.685 -0.772 1.00 95.69 81 CYS A C 1
ATOM 662 O O . CYS A 1 81 ? -3.766 -8.302 -1.128 1.00 95.69 81 CYS A O 1
ATOM 664 N N . GLY A 1 82 ? -1.624 -7.754 -1.466 1.00 95.62 82 GLY A N 1
ATOM 665 C CA . GLY A 1 82 ? -1.399 -8.679 -2.587 1.00 95.62 82 GLY A CA 1
ATOM 666 C C . GLY A 1 82 ? -2.132 -8.366 -3.900 1.00 95.62 82 GLY A C 1
ATOM 667 O O . GLY A 1 82 ? -1.897 -9.042 -4.896 1.00 95.62 82 GLY A O 1
ATOM 668 N N . LYS A 1 83 ? -2.973 -7.325 -3.968 1.00 96.62 83 LYS A N 1
ATOM 669 C CA . LYS A 1 83 ? -3.712 -6.980 -5.202 1.00 96.62 83 LYS A CA 1
ATOM 670 C C . LYS A 1 83 ? -2.798 -6.723 -6.404 1.00 96.62 83 LYS A C 1
ATOM 672 O O . LYS A 1 83 ? -3.115 -7.138 -7.512 1.00 96.62 83 LYS A O 1
ATOM 677 N N . CYS A 1 84 ? -1.660 -6.066 -6.182 1.00 96.12 84 CYS A N 1
ATOM 678 C CA . CYS A 1 84 ? -0.663 -5.821 -7.224 1.00 96.12 84 CYS A CA 1
ATOM 679 C C . CYS A 1 84 ? 0.023 -7.111 -7.696 1.00 96.12 84 CYS A C 1
ATOM 681 O O . CYS A 1 84 ? 0.242 -7.256 -8.891 1.00 96.12 84 CYS A O 1
ATOM 683 N N . VAL A 1 85 ? 0.296 -8.061 -6.794 1.00 96.12 85 VAL A N 1
ATOM 684 C CA . VAL A 1 85 ? 0.848 -9.386 -7.136 1.00 96.12 85 VAL A CA 1
ATOM 685 C C . VAL A 1 85 ? -0.097 -10.121 -8.082 1.00 96.12 85 VAL A C 1
ATOM 687 O O . VAL A 1 85 ? 0.332 -10.622 -9.118 1.00 96.12 85 VAL A O 1
ATOM 690 N N . PHE A 1 86 ? -1.397 -10.102 -7.776 1.00 94.81 86 PHE A N 1
ATOM 691 C CA . PHE A 1 86 ? -2.416 -10.685 -8.646 1.00 94.81 86 PHE A CA 1
ATOM 692 C C . PHE A 1 86 ? -2.505 -9.969 -10.007 1.00 94.81 86 PHE A C 1
ATOM 694 O O . PHE A 1 86 ? -2.521 -10.615 -11.052 1.00 94.81 86 PHE A O 1
ATOM 701 N N . ALA A 1 87 ? -2.516 -8.633 -10.008 1.00 94.94 87 ALA A N 1
ATOM 702 C CA . ALA A 1 87 ? -2.621 -7.830 -11.227 1.00 94.94 87 ALA A CA 1
ATOM 703 C C . ALA A 1 87 ? -1.411 -7.973 -12.169 1.00 94.94 87 ALA A C 1
ATOM 705 O O . ALA A 1 87 ? -1.579 -8.020 -13.385 1.00 94.94 87 ALA A O 1
ATOM 706 N N . CYS A 1 88 ? -0.198 -8.063 -11.619 1.00 92.12 88 CYS A N 1
ATOM 707 C CA . CYS A 1 88 ? 1.054 -8.099 -12.379 1.00 92.12 88 CYS A CA 1
ATOM 708 C C . CYS A 1 88 ? 1.480 -9.502 -12.841 1.00 92.12 88 CYS A C 1
ATOM 710 O O . CYS A 1 88 ? 2.601 -9.653 -13.320 1.00 92.12 88 CYS A O 1
ATOM 712 N N . ARG A 1 89 ? 0.612 -10.518 -12.706 1.00 88.38 89 ARG A N 1
ATOM 713 C CA . ARG A 1 89 ? 0.755 -11.862 -13.308 1.00 88.38 89 ARG A CA 1
ATOM 714 C C . ARG A 1 89 ? 2.160 -12.486 -13.182 1.00 88.38 89 ARG A C 1
ATOM 716 O O . ARG A 1 89 ? 2.657 -13.080 -14.131 1.00 88.38 89 ARG A O 1
ATOM 723 N N . GLY A 1 90 ? 2.790 -12.362 -12.012 1.00 85.00 90 GLY A N 1
ATOM 724 C CA . GLY A 1 90 ? 4.086 -12.991 -11.710 1.00 85.00 90 GLY A CA 1
ATOM 725 C C . GLY A 1 90 ? 5.307 -12.066 -11.728 1.00 85.00 90 GLY A C 1
ATOM 726 O O . GLY A 1 90 ? 6.362 -12.476 -11.260 1.00 85.00 90 GLY A O 1
ATOM 727 N N . LEU A 1 91 ? 5.178 -10.809 -12.171 1.00 90.88 91 LEU A N 1
ATOM 728 C CA . LEU A 1 91 ? 6.268 -9.820 -12.079 1.00 90.88 91 LEU A CA 1
ATOM 729 C C . LEU A 1 91 ? 6.526 -9.343 -10.638 1.00 90.88 91 LEU A C 1
ATOM 731 O O . LEU A 1 91 ? 7.630 -8.940 -10.285 1.00 90.88 91 LEU A O 1
ATOM 735 N N . LEU A 1 92 ? 5.499 -9.386 -9.791 1.00 94.62 92 LEU A N 1
ATOM 736 C CA . LEU A 1 92 ? 5.578 -9.018 -8.379 1.00 94.62 92 LEU A CA 1
ATOM 737 C C . LEU A 1 92 ? 5.300 -10.243 -7.520 1.00 94.62 92 LEU A C 1
ATOM 739 O O . LEU A 1 92 ? 4.478 -11.081 -7.884 1.00 94.62 92 LEU A O 1
ATOM 743 N N . SER A 1 93 ? 5.945 -10.325 -6.363 1.00 95.12 93 SER A N 1
ATOM 744 C CA . SER A 1 93 ? 5.746 -11.402 -5.393 1.00 95.12 93 SER A CA 1
ATOM 745 C C . SER A 1 93 ? 5.867 -10.894 -3.960 1.00 95.12 93 SER A C 1
ATOM 747 O O . SER A 1 93 ? 6.413 -9.818 -3.700 1.00 95.12 93 SER A O 1
ATOM 749 N N . PHE A 1 94 ? 5.336 -11.679 -3.023 1.00 95.44 94 PHE A N 1
ATOM 750 C CA . PHE A 1 94 ? 5.659 -11.509 -1.612 1.00 95.44 94 PHE A CA 1
ATOM 751 C C . PHE A 1 94 ? 7.093 -11.980 -1.364 1.00 95.44 94 P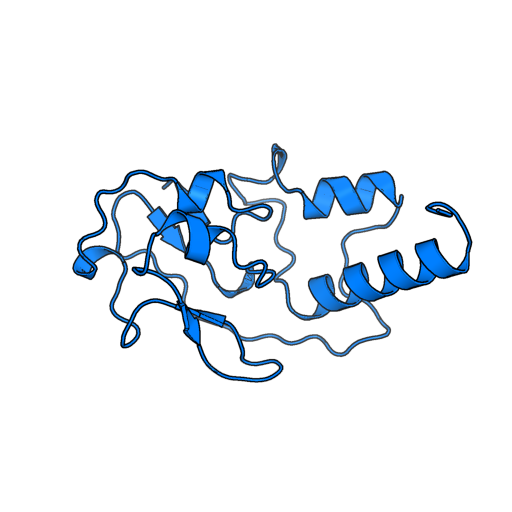HE A C 1
ATOM 753 O O . PHE A 1 94 ? 7.490 -13.038 -1.848 1.00 95.44 94 PHE A O 1
ATOM 760 N N . VAL A 1 95 ? 7.851 -11.193 -0.609 1.00 93.69 95 VAL A N 1
ATOM 761 C CA . VAL A 1 95 ? 9.227 -11.496 -0.201 1.00 93.69 95 VAL A CA 1
ATOM 762 C C . VAL A 1 95 ? 9.366 -11.349 1.310 1.00 93.69 95 VAL A C 1
ATOM 764 O O . VAL A 1 95 ? 8.577 -10.628 1.927 1.00 93.69 95 VAL A O 1
ATOM 767 N N . ASN A 1 96 ? 10.395 -11.980 1.882 1.00 92.19 96 ASN A N 1
ATOM 768 C CA . ASN A 1 96 ? 10.671 -12.038 3.323 1.00 92.19 96 ASN A CA 1
ATOM 769 C C . ASN A 1 96 ? 9.542 -12.700 4.139 1.00 92.19 96 ASN A C 1
ATOM 771 O O . ASN A 1 96 ? 8.627 -13.312 3.590 1.00 92.19 96 ASN A O 1
ATOM 775 N N . TYR A 1 97 ? 9.635 -12.601 5.469 1.00 90.69 97 TYR A N 1
ATOM 776 C CA . TYR A 1 97 ? 8.735 -13.260 6.414 1.00 90.69 97 TYR A CA 1
ATOM 777 C C . TYR A 1 97 ? 8.391 -12.344 7.592 1.00 90.69 97 TYR A C 1
ATOM 779 O O . TYR A 1 97 ? 9.101 -11.385 7.893 1.00 90.69 97 TYR A O 1
ATOM 787 N N . GLY A 1 98 ? 7.296 -12.656 8.289 1.00 89.62 98 GLY A N 1
ATOM 788 C CA . GLY A 1 98 ? 6.885 -11.937 9.495 1.00 89.62 98 GLY A CA 1
ATOM 789 C C . GLY A 1 98 ? 6.610 -10.455 9.231 1.00 89.62 98 GLY A C 1
ATOM 790 O O . GLY A 1 98 ? 5.989 -10.096 8.226 1.00 89.62 98 GLY A O 1
ATOM 791 N N . LEU A 1 99 ? 7.077 -9.584 10.129 1.00 86.62 99 LEU A N 1
ATOM 792 C CA . LEU A 1 99 ? 6.913 -8.137 9.971 1.00 86.62 99 LEU A CA 1
ATOM 793 C C . LEU A 1 99 ? 7.638 -7.617 8.725 1.00 86.62 99 LEU A C 1
ATOM 795 O O . LEU A 1 99 ? 7.111 -6.718 8.074 1.00 86.62 99 LEU A O 1
ATOM 799 N N . ASP A 1 100 ? 8.753 -8.227 8.326 1.00 89.06 100 ASP A N 1
ATOM 800 C CA . ASP A 1 100 ? 9.572 -7.803 7.180 1.00 89.06 100 ASP A CA 1
ATOM 801 C C . ASP A 1 100 ? 9.011 -8.223 5.823 1.00 89.06 100 ASP A C 1
ATOM 803 O O . ASP A 1 100 ? 9.552 -7.834 4.785 1.00 89.06 100 ASP A O 1
ATOM 807 N N . THR A 1 101 ? 7.896 -8.964 5.822 1.00 92.62 101 THR A N 1
ATOM 808 C CA . THR A 1 101 ? 7.164 -9.308 4.601 1.00 92.62 101 THR A CA 1
ATOM 809 C C . THR A 1 101 ? 6.893 -8.047 3.786 1.00 92.62 101 THR A C 1
ATOM 811 O O . THR A 1 101 ? 6.374 -7.061 4.315 1.00 92.62 101 THR A O 1
ATOM 814 N N . GLY A 1 102 ? 7.205 -8.085 2.496 1.00 93.94 102 GLY A N 1
ATOM 815 C CA . GLY A 1 102 ? 7.008 -6.974 1.573 1.00 93.94 102 GLY A CA 1
ATOM 816 C C . GLY A 1 102 ? 6.589 -7.457 0.194 1.00 93.94 102 GLY A C 1
ATOM 817 O O . GLY A 1 102 ? 6.563 -8.655 -0.076 1.00 93.94 102 GLY A O 1
ATOM 818 N N . ILE A 1 103 ? 6.252 -6.513 -0.684 1.00 95.31 103 ILE A N 1
ATOM 819 C CA . ILE A 1 103 ? 6.109 -6.794 -2.114 1.00 95.31 103 ILE A CA 1
ATOM 820 C C . ILE A 1 103 ? 7.389 -6.347 -2.803 1.00 95.31 103 ILE A C 1
ATOM 822 O O . ILE A 1 103 ? 7.835 -5.217 -2.594 1.00 95.31 103 ILE A O 1
ATOM 826 N N . SER A 1 104 ? 7.964 -7.222 -3.616 1.00 94.19 104 SER A N 1
ATOM 827 C CA . SER A 1 104 ? 9.117 -6.896 -4.445 1.00 94.19 104 SER A CA 1
ATOM 828 C C . SER A 1 104 ? 9.078 -7.683 -5.750 1.00 94.19 104 SER A C 1
ATOM 830 O O . SER A 1 104 ? 8.207 -8.527 -5.977 1.00 94.19 104 SER A O 1
ATOM 832 N N . THR A 1 105 ? 10.005 -7.342 -6.623 1.00 92.44 105 THR A N 1
ATOM 833 C CA . THR A 1 105 ? 10.287 -8.022 -7.877 1.00 92.44 105 THR A CA 1
ATOM 834 C C . THR A 1 105 ? 11.225 -9.205 -7.630 1.00 92.44 105 THR A C 1
ATOM 836 O O . THR A 1 105 ? 11.821 -9.336 -6.554 1.00 92.44 105 THR A O 1
ATOM 839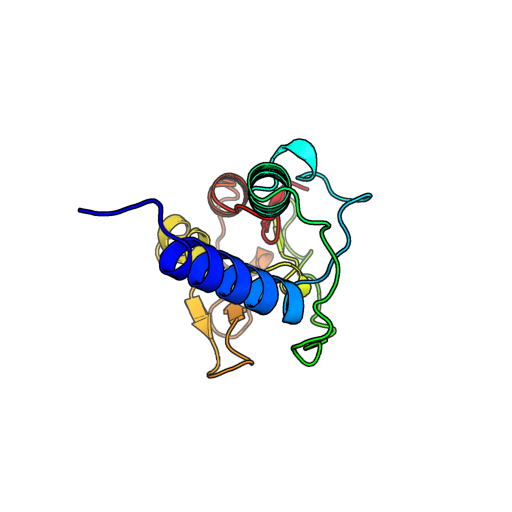 N N . PHE A 1 106 ? 11.369 -10.088 -8.619 1.00 87.19 106 PHE A N 1
ATOM 840 C CA . PHE A 1 106 ? 12.367 -11.151 -8.533 1.00 87.19 106 PHE A CA 1
ATOM 841 C C . PHE A 1 106 ? 13.772 -10.543 -8.402 1.00 87.19 106 PHE A C 1
ATOM 843 O O . PHE A 1 106 ? 14.108 -9.607 -9.123 1.00 87.19 106 PHE A O 1
ATOM 850 N N . ASN A 1 107 ? 14.568 -11.054 -7.459 1.00 86.12 107 ASN A N 1
ATOM 851 C CA . ASN A 1 107 ? 15.928 -10.583 -7.172 1.00 86.12 107 ASN A CA 1
ATOM 852 C C . ASN A 1 107 ? 16.056 -9.069 -6.878 1.00 86.12 107 ASN A C 1
ATOM 854 O O . ASN A 1 107 ? 17.118 -8.490 -7.087 1.00 86.12 107 ASN A O 1
ATOM 858 N N . HIS A 1 108 ? 14.982 -8.414 -6.415 1.00 86.44 108 HIS A N 1
ATOM 859 C CA . HIS A 1 108 ? 14.948 -6.962 -6.175 1.00 86.44 108 HIS A CA 1
ATOM 860 C C . HIS A 1 108 ? 15.333 -6.110 -7.397 1.00 86.44 108 HIS A C 1
ATOM 862 O O . HIS A 1 108 ? 15.785 -4.973 -7.253 1.00 86.44 108 HIS A O 1
ATOM 868 N N . THR A 1 109 ? 15.146 -6.646 -8.603 1.00 90.50 109 THR A N 1
ATOM 869 C CA . THR A 1 109 ? 15.425 -5.934 -9.847 1.00 90.50 109 THR A CA 1
ATOM 870 C C . THR A 1 109 ? 14.528 -4.691 -9.966 1.00 90.50 109 THR A C 1
ATOM 872 O O . THR A 1 109 ? 13.323 -4.790 -9.705 1.00 90.50 109 THR A O 1
ATOM 875 N N . PRO A 1 110 ? 15.067 -3.524 -10.364 1.00 91.38 110 PRO A N 1
ATOM 876 C CA . PRO A 1 110 ? 14.271 -2.313 -10.536 1.00 91.38 110 PRO A CA 1
ATOM 877 C C . PRO A 1 110 ? 13.107 -2.514 -11.512 1.00 91.38 110 PRO A C 1
ATOM 879 O O . PRO A 1 110 ? 13.219 -3.252 -12.494 1.00 91.38 110 PRO A O 1
ATOM 882 N N . LEU A 1 111 ? 11.987 -1.821 -11.289 1.00 90.62 111 LEU A N 1
ATOM 883 C CA . LEU A 1 111 ? 10.809 -1.920 -12.160 1.00 90.62 111 LEU A CA 1
ATOM 884 C C . LEU A 1 111 ? 11.105 -1.611 -13.640 1.00 90.62 111 LEU A C 1
ATOM 886 O O . LEU A 1 111 ? 10.422 -2.148 -14.512 1.00 90.62 111 LEU A O 1
ATOM 890 N N . SER A 1 112 ? 12.102 -0.770 -13.937 1.00 88.69 112 SER A N 1
ATOM 891 C CA . SER A 1 112 ? 12.537 -0.466 -15.311 1.00 88.69 112 SER A CA 1
ATOM 892 C C . SER A 1 112 ? 13.151 -1.654 -16.052 1.00 88.69 112 SER A C 1
ATOM 894 O O . SER A 1 112 ? 13.103 -1.694 -17.276 1.00 88.69 112 SER A O 1
ATOM 896 N N . GLU A 1 113 ? 13.726 -2.613 -15.329 1.00 87.69 113 GLU A N 1
ATOM 897 C CA . GLU A 1 113 ? 14.459 -3.754 -15.890 1.00 87.69 113 GLU A CA 1
ATOM 898 C C . GLU A 1 113 ? 13.603 -5.031 -15.941 1.00 87.69 113 GLU A C 1
ATOM 900 O O . GLU A 1 113 ? 14.025 -6.049 -16.482 1.00 87.69 113 GLU A O 1
ATOM 905 N N . LEU A 1 114 ? 12.374 -4.982 -15.415 1.00 83.38 114 LEU A N 1
ATOM 906 C CA . LEU A 1 114 ? 11.521 -6.157 -15.225 1.00 83.38 114 LEU A CA 1
ATOM 907 C C . LEU A 1 114 ? 10.667 -6.568 -16.435 1.00 83.38 114 LEU A C 1
ATOM 909 O O . LEU A 1 114 ? 9.810 -7.438 -16.301 1.00 83.38 114 LEU A O 1
ATOM 913 N N . GLY A 1 115 ? 10.828 -5.911 -17.586 1.00 84.06 115 GLY A N 1
ATOM 914 C CA . GLY A 1 115 ? 9.925 -6.097 -18.730 1.00 84.06 115 GLY A CA 1
ATOM 915 C C . GLY A 1 115 ? 8.491 -5.628 -18.443 1.00 84.06 115 GLY A C 1
ATOM 916 O O . GLY A 1 115 ? 7.530 -6.220 -18.919 1.00 84.06 115 GLY A O 1
ATOM 917 N N . CYS A 1 116 ? 8.329 -4.598 -17.608 1.00 88.88 116 CYS A N 1
ATOM 918 C CA . CYS A 1 116 ? 7.029 -3.996 -17.326 1.00 88.88 116 CYS A CA 1
ATOM 919 C C . CYS A 1 116 ? 6.526 -3.195 -18.541 1.00 88.88 116 CYS A C 1
ATOM 921 O O . CYS A 1 116 ? 7.121 -2.183 -18.901 1.00 88.88 116 CYS A O 1
ATOM 923 N N . ASP A 1 117 ? 5.370 -3.564 -19.099 1.00 89.25 117 ASP A N 1
ATOM 924 C CA . ASP A 1 117 ? 4.749 -2.860 -20.240 1.00 89.25 117 ASP A CA 1
ATOM 925 C C . ASP A 1 117 ? 4.047 -1.539 -19.861 1.00 89.25 117 ASP A C 1
ATOM 927 O O . ASP A 1 117 ? 3.263 -0.984 -20.631 1.00 89.25 117 ASP A O 1
ATOM 931 N N . ALA A 1 118 ? 4.256 -1.041 -18.640 1.00 91.19 118 ALA A N 1
ATOM 932 C CA . ALA A 1 118 ? 3.643 0.188 -18.140 1.00 91.19 118 ALA A CA 1
ATOM 933 C C . ALA A 1 118 ? 2.097 0.228 -18.219 1.00 91.19 118 ALA A C 1
ATOM 935 O O . ALA A 1 118 ? 1.509 1.299 -18.355 1.00 91.19 118 ALA A O 1
ATOM 936 N N . CYS A 1 119 ? 1.411 -0.915 -18.081 1.00 93.44 119 CYS A N 1
ATOM 937 C CA . CYS A 1 119 ? -0.057 -1.012 -18.174 1.00 93.44 119 CYS A CA 1
ATOM 938 C C . CYS A 1 119 ? -0.828 -0.330 -17.018 1.00 93.44 119 CYS A C 1
ATOM 940 O O . CYS A 1 119 ? -2.056 -0.196 -17.065 1.00 93.44 119 CYS A O 1
ATOM 942 N N . LEU A 1 120 ? -0.104 0.095 -15.972 1.00 93.38 120 LEU A N 1
ATOM 943 C CA . LEU A 1 120 ? -0.592 0.780 -14.767 1.00 93.38 120 LEU A CA 1
ATOM 944 C C . LEU A 1 120 ? -1.574 -0.022 -13.903 1.00 93.38 120 LEU A C 1
ATOM 946 O O . LEU A 1 120 ? -2.185 0.535 -12.990 1.00 93.38 120 LEU A O 1
ATOM 950 N N . GLU A 1 121 ? -1.722 -1.324 -14.135 1.00 94.06 121 GLU A N 1
ATOM 951 C CA . GLU A 1 121 ? -2.712 -2.121 -13.410 1.00 94.06 121 GLU A CA 1
ATOM 952 C C . GLU A 1 121 ? -2.401 -2.199 -11.909 1.00 94.06 121 GLU A C 1
ATOM 954 O O . GLU A 1 121 ? -3.296 -2.019 -11.084 1.00 94.06 121 GLU A O 1
ATOM 959 N N . CYS A 1 122 ? -1.122 -2.334 -11.534 1.00 94.56 122 CYS A N 1
ATOM 960 C CA . CYS A 1 122 ? -0.683 -2.285 -10.135 1.00 94.56 122 CYS A CA 1
ATOM 961 C C . CYS A 1 122 ? -1.063 -0.974 -9.431 1.00 94.56 122 CYS A C 1
ATOM 963 O O . CYS A 1 122 ? -1.501 -1.009 -8.281 1.00 94.56 122 CYS A O 1
ATOM 965 N N . SER A 1 123 ? -0.939 0.162 -10.123 1.00 93.50 123 SER A N 1
ATOM 966 C CA . SER A 1 123 ? -1.310 1.489 -9.620 1.00 93.50 123 SER A CA 1
ATOM 967 C C . SER A 1 123 ? -2.827 1.604 -9.430 1.00 93.50 123 SER A C 1
ATOM 969 O O . SER A 1 123 ? -3.293 2.020 -8.370 1.00 93.50 123 SER A O 1
ATOM 971 N N . LYS A 1 124 ? -3.621 1.135 -10.404 1.00 93.00 124 LYS A N 1
ATOM 972 C CA . LYS A 1 124 ? -5.094 1.177 -10.343 1.00 93.00 124 LYS A CA 1
ATOM 973 C C . LYS A 1 124 ? -5.669 0.345 -9.199 1.00 93.00 124 LYS A C 1
ATOM 975 O O . LYS A 1 124 ? -6.614 0.784 -8.542 1.00 93.00 124 LYS A O 1
ATOM 980 N N . VAL A 1 125 ? -5.125 -0.851 -8.959 1.00 95.38 125 VAL A N 1
ATOM 981 C CA . VAL A 1 125 ? -5.631 -1.754 -7.910 1.00 95.38 125 VAL A CA 1
ATOM 982 C C . VAL A 1 125 ? -5.095 -1.419 -6.518 1.00 95.38 125 VAL A C 1
ATOM 984 O O . VAL A 1 125 ? -5.623 -1.933 -5.525 1.00 95.38 125 VAL A O 1
ATOM 987 N N . CYS A 1 126 ? -4.051 -0.587 -6.417 1.00 95.12 126 CYS A N 1
ATOM 988 C CA . CYS A 1 126 ? -3.441 -0.248 -5.141 1.00 95.12 126 CYS A CA 1
ATOM 989 C C . CYS A 1 126 ? -4.399 0.602 -4.285 1.00 95.12 126 CYS A C 1
ATOM 991 O O . CYS A 1 126 ? -4.726 1.731 -4.648 1.00 95.12 126 CYS A O 1
ATOM 993 N N . PRO A 1 127 ? -4.832 0.116 -3.107 1.00 93.94 127 PRO A N 1
ATOM 994 C CA . PRO A 1 127 ? -5.833 0.818 -2.305 1.00 93.94 127 PRO A CA 1
ATOM 995 C C . PRO A 1 127 ? -5.284 2.049 -1.574 1.00 93.94 127 PRO A C 1
ATOM 997 O O . PRO A 1 127 ? -6.065 2.892 -1.142 1.00 93.94 127 PRO A O 1
ATOM 1000 N N . VAL A 1 128 ? -3.967 2.128 -1.391 1.00 92.75 128 VAL A N 1
ATOM 1001 C CA . VAL A 1 128 ? -3.286 3.117 -0.535 1.00 92.75 128 VAL A CA 1
ATOM 1002 C C . VAL A 1 128 ? -2.252 3.952 -1.287 1.00 92.75 128 VAL A C 1
ATOM 1004 O O . VAL A 1 128 ? -1.654 4.852 -0.713 1.00 92.75 128 VAL A O 1
ATOM 1007 N N . GLY A 1 129 ? -2.047 3.663 -2.574 1.00 92.06 129 GLY A N 1
ATOM 1008 C CA . GLY A 1 129 ? -1.069 4.355 -3.404 1.00 92.06 129 GLY A CA 1
ATOM 1009 C C . GLY A 1 129 ? 0.378 3.905 -3.215 1.00 92.06 129 GLY A C 1
ATOM 1010 O O . GLY A 1 129 ? 1.267 4.588 -3.686 1.00 92.06 129 GLY A O 1
ATOM 1011 N N . ALA A 1 130 ? 0.654 2.761 -2.585 1.00 93.81 130 ALA A N 1
ATOM 1012 C CA . ALA A 1 130 ? 2.013 2.207 -2.571 1.00 93.81 130 ALA A CA 1
ATOM 1013 C C . ALA A 1 130 ? 2.587 2.059 -3.993 1.00 93.81 130 ALA A C 1
ATOM 1015 O O . ALA A 1 130 ? 3.746 2.380 -4.217 1.00 93.81 130 ALA A O 1
ATOM 1016 N N . PHE A 1 131 ? 1.758 1.642 -4.955 1.00 93.88 131 PHE A N 1
ATOM 1017 C CA . PHE A 1 131 ? 2.020 1.817 -6.384 1.00 93.88 131 PHE A CA 1
ATOM 1018 C C . PHE A 1 131 ? 1.236 3.024 -6.897 1.00 93.88 131 PHE A C 1
ATOM 1020 O O . PHE A 1 131 ? 0.056 3.171 -6.567 1.00 93.88 131 PHE A O 1
ATOM 1027 N N . PHE A 1 132 ? 1.876 3.855 -7.716 1.00 92.12 132 PHE A N 1
ATOM 1028 C CA . PHE A 1 132 ? 1.290 5.080 -8.254 1.00 92.12 132 PHE A CA 1
ATOM 1029 C C . PHE A 1 132 ? 1.796 5.369 -9.670 1.00 92.12 132 PHE A C 1
ATOM 1031 O O . PHE A 1 132 ? 2.873 4.920 -10.066 1.00 92.12 132 PHE A O 1
ATOM 1038 N N . GLU A 1 133 ? 0.988 6.100 -10.439 1.00 91.69 133 GLU A N 1
ATOM 1039 C CA . GLU A 1 133 ? 1.416 6.666 -11.721 1.00 91.69 133 GLU A CA 1
ATOM 1040 C C . GLU A 1 133 ? 2.266 7.913 -11.461 1.00 91.69 133 GLU A C 1
ATOM 1042 O O . GLU A 1 133 ? 1.952 8.698 -10.560 1.00 91.69 133 GLU A O 1
ATOM 1047 N N . ARG A 1 134 ? 3.349 8.044 -12.224 1.00 86.31 134 ARG A N 1
ATOM 1048 C CA . ARG A 1 134 ? 4.248 9.201 -12.226 1.00 86.31 134 ARG A CA 1
ATOM 1049 C C . ARG A 1 134 ? 3.949 10.091 -13.417 1.00 86.31 134 ARG A C 1
ATOM 1051 O O . ARG A 1 134 ? 4.015 11.320 -13.218 1.00 86.31 134 ARG A O 1
#

Radius of gyration: 15.69 Å; chains: 1; bounding box: 40×29×42 Å

Foldseek 3Di:
DDCDDPVNLVVLVVLLLVLLLQADPDLPPAPCNVQAVNVVSCVVNVHDSDRDPPDHRDDDPDDWQPPDPWKTAAFSHDSPPCQLVVQVVQQWDWDDDDSPTTIAGVVNDGPNVSPDPSPCSSQVRGNRPSMHTD

pLDDT: mean 90.26, std 6.36, range [63.34, 96.62]